Protein AF-A0A7S0XKU1-F1 (afdb_monomer_lite)

pLDDT: mean 84.38, std 11.77, range [52.09, 96.56]

Foldseek 3Di:
DEEEEEDVVCPVVCVVVVVHLLSVLVVVCVQCPPDAYEYQYPPPDPVSVVSCVVSVHHYDDLVVVCVVPPPVPPCSVVVSLVVSLVCQLQDLEHEYEDDPVRDDPSVVVSVVSNVVCQVVHDDGRHYYYHD

Structure (mmCIF, N/CA/C/O backbone):
data_AF-A0A7S0XKU1-F1
#
_entry.id   AF-A0A7S0XKU1-F1
#
loop_
_atom_site.group_PDB
_atom_site.id
_atom_site.type_symbol
_atom_site.label_atom_id
_atom_site.label_alt_id
_atom_site.label_comp_id
_atom_site.label_asym_id
_atom_site.label_entity_id
_atom_site.label_seq_id
_atom_site.pdbx_PDB_ins_code
_atom_site.Cartn_x
_atom_site.Cartn_y
_atom_site.Cartn_z
_atom_site.occupancy
_atom_site.B_iso_or_equiv
_atom_site.auth_seq_id
_atom_site.auth_comp_id
_atom_site.auth_asym_id
_atom_site.auth_atom_id
_atom_site.pdbx_PDB_model_num
ATOM 1 N N . ALA A 1 1 ? -8.522 4.464 6.773 1.00 92.94 1 ALA A N 1
ATOM 2 C CA . ALA A 1 1 ? -7.140 4.005 7.008 1.00 92.94 1 ALA A CA 1
ATOM 3 C C . ALA A 1 1 ? -6.314 4.273 5.758 1.00 92.94 1 ALA A C 1
ATOM 5 O O . ALA A 1 1 ? -6.893 4.458 4.694 1.00 92.94 1 ALA A O 1
ATOM 6 N N . ALA A 1 2 ? -4.992 4.315 5.876 1.00 95.00 2 ALA A N 1
ATOM 7 C CA . ALA A 1 2 ? -4.109 4.475 4.727 1.00 95.00 2 ALA A CA 1
ATOM 8 C C . ALA A 1 2 ? -2.943 3.491 4.797 1.00 95.00 2 ALA A C 1
ATOM 10 O O . ALA A 1 2 ? -2.415 3.235 5.880 1.00 95.00 2 ALA A O 1
ATOM 11 N N . LEU A 1 3 ? -2.560 2.964 3.639 1.00 95.81 3 LEU A N 1
ATOM 12 C CA . LEU A 1 3 ? -1.414 2.085 3.449 1.00 95.81 3 LEU A CA 1
ATOM 13 C C . LEU A 1 3 ? -0.399 2.797 2.556 1.00 95.81 3 LEU A C 1
ATOM 15 O O . LEU A 1 3 ? -0.721 3.091 1.411 1.00 95.81 3 LEU A O 1
ATOM 19 N N . GLN A 1 4 ? 0.821 3.015 3.039 1.00 94.75 4 GLN A N 1
ATOM 20 C CA . GLN A 1 4 ? 1.971 3.328 2.195 1.00 94.75 4 GLN A CA 1
ATOM 21 C C . GLN A 1 4 ? 2.697 2.018 1.870 1.00 94.75 4 GLN A C 1
ATOM 23 O O . GLN A 1 4 ? 3.269 1.381 2.753 1.00 94.75 4 GLN A O 1
ATOM 28 N N . MET A 1 5 ? 2.643 1.603 0.607 1.00 93.25 5 MET A N 1
ATOM 29 C CA . MET A 1 5 ? 3.265 0.382 0.105 1.00 93.25 5 MET A CA 1
ATOM 30 C C . MET A 1 5 ? 4.435 0.742 -0.811 1.00 93.25 5 MET A C 1
ATOM 32 O O . MET A 1 5 ? 4.240 1.146 -1.959 1.00 93.25 5 MET A O 1
ATOM 36 N N . ARG A 1 6 ? 5.656 0.587 -0.294 1.00 91.62 6 ARG A N 1
ATOM 37 C CA . ARG A 1 6 ? 6.904 0.737 -1.041 1.00 91.62 6 ARG A CA 1
ATOM 38 C C . ARG A 1 6 ? 7.138 -0.513 -1.877 1.00 91.62 6 ARG A C 1
ATOM 40 O O . ARG A 1 6 ? 7.429 -1.574 -1.333 1.00 91.62 6 ARG A O 1
ATOM 47 N N . ARG A 1 7 ? 7.055 -0.362 -3.191 1.00 89.88 7 ARG A N 1
ATOM 48 C CA . ARG A 1 7 ? 7.396 -1.400 -4.155 1.00 89.88 7 ARG A CA 1
ATOM 49 C C . ARG A 1 7 ? 8.396 -0.861 -5.152 1.00 89.88 7 ARG A C 1
ATOM 51 O O . ARG A 1 7 ? 9.570 -0.989 -4.852 1.00 89.88 7 ARG A O 1
ATOM 58 N N . GLY A 1 8 ? 7.986 -0.261 -6.267 1.00 86.19 8 GLY A N 1
ATOM 59 C CA . GLY A 1 8 ? 8.892 0.305 -7.275 1.00 86.19 8 GLY A CA 1
ATOM 60 C C . GLY A 1 8 ? 10.157 -0.541 -7.507 1.00 86.19 8 GLY A C 1
ATOM 61 O O . GLY A 1 8 ? 10.084 -1.747 -7.762 1.00 86.19 8 GLY A O 1
ATOM 62 N N . ASP A 1 9 ? 11.320 0.082 -7.306 1.00 86.88 9 ASP A N 1
ATOM 63 C CA . ASP A 1 9 ? 12.661 -0.522 -7.403 1.00 86.88 9 ASP A CA 1
ATOM 64 C C . ASP A 1 9 ? 12.972 -1.599 -6.342 1.00 86.88 9 ASP A C 1
ATOM 66 O O . ASP A 1 9 ? 14.014 -2.248 -6.382 1.00 86.88 9 ASP A O 1
ATOM 70 N N . LYS A 1 10 ? 12.092 -1.775 -5.357 1.00 89.94 10 LYS A N 1
ATOM 71 C CA . LYS A 1 10 ? 12.194 -2.729 -4.246 1.00 89.94 10 LYS A CA 1
ATOM 72 C C . LYS A 1 10 ? 11.241 -3.915 -4.359 1.00 89.94 10 LYS A C 1
ATOM 74 O O . LYS A 1 10 ? 11.234 -4.739 -3.453 1.00 89.94 10 LYS A O 1
ATOM 79 N N . SER A 1 11 ? 10.455 -4.012 -5.430 1.00 90.06 11 SER A N 1
ATOM 80 C CA . SER A 1 11 ? 9.447 -5.065 -5.624 1.00 90.06 11 SER A CA 1
ATOM 81 C C . SER A 1 11 ? 10.003 -6.483 -5.453 1.00 90.06 11 SER A C 1
ATOM 83 O O . SER A 1 11 ? 9.477 -7.226 -4.633 1.00 90.06 11 SER A O 1
ATOM 85 N N . ALA A 1 12 ? 11.097 -6.828 -6.140 1.00 91.31 12 ALA A N 1
ATOM 86 C CA . ALA A 1 12 ? 11.697 -8.164 -6.062 1.00 91.31 12 ALA A CA 1
ATOM 87 C C . ALA A 1 12 ? 12.122 -8.540 -4.633 1.00 91.31 12 ALA A C 1
ATOM 89 O O . ALA A 1 12 ? 11.766 -9.601 -4.131 1.00 91.31 12 ALA A O 1
ATOM 90 N N . TYR A 1 13 ? 12.824 -7.633 -3.949 1.00 92.88 13 TYR A N 1
ATOM 91 C CA . TYR A 1 13 ? 13.237 -7.854 -2.565 1.00 92.88 13 TYR A CA 1
ATOM 92 C C . TYR A 1 13 ? 12.037 -7.897 -1.607 1.00 92.88 13 TYR A C 1
ATOM 94 O O . TYR A 1 13 ? 12.033 -8.695 -0.681 1.00 92.88 13 TYR A O 1
ATOM 102 N N . ALA A 1 14 ? 11.011 -7.063 -1.820 1.00 91.56 14 ALA A N 1
ATOM 103 C CA . ALA A 1 14 ? 9.781 -7.098 -1.029 1.00 91.56 14 ALA A CA 1
ATOM 104 C C . ALA A 1 14 ? 9.090 -8.463 -1.138 1.00 91.56 14 ALA A C 1
ATOM 106 O O . ALA A 1 14 ? 8.656 -9.014 -0.129 1.00 91.56 14 ALA A O 1
ATOM 107 N N . ASP A 1 15 ? 9.026 -9.016 -2.349 1.00 93.69 15 ASP A N 1
ATOM 108 C CA . ASP A 1 15 ? 8.433 -10.325 -2.599 1.00 93.69 15 ASP A CA 1
ATOM 109 C C . ASP A 1 15 ? 9.273 -11.448 -1.949 1.00 93.69 15 ASP A C 1
ATOM 111 O O . ASP A 1 15 ? 8.700 -12.319 -1.294 1.00 93.69 15 ASP A O 1
ATOM 115 N N . GLU A 1 16 ? 10.610 -11.374 -2.019 1.00 93.94 16 GLU A N 1
ATOM 116 C CA . GLU A 1 16 ? 11.552 -12.307 -1.366 1.00 93.94 1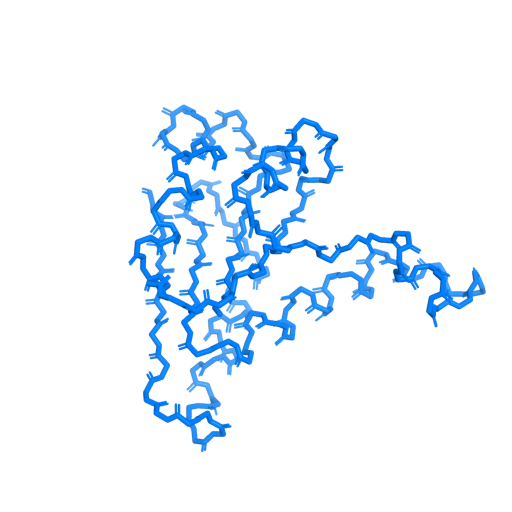6 GLU A CA 1
ATOM 117 C C . GLU A 1 16 ? 11.325 -12.413 0.151 1.00 93.94 16 GLU A C 1
ATOM 119 O O . GLU A 1 16 ? 11.319 -13.507 0.713 1.00 93.94 16 GLU A O 1
ATOM 124 N N . ILE A 1 17 ? 11.081 -11.285 0.821 1.00 93.00 17 ILE A N 1
ATOM 125 C CA . ILE A 1 17 ? 10.849 -11.244 2.275 1.00 93.00 17 ILE A CA 1
ATOM 126 C C . ILE A 1 17 ? 9.374 -11.440 2.667 1.00 93.00 17 ILE A C 1
ATOM 128 O O . ILE A 1 17 ? 8.993 -11.213 3.816 1.00 93.00 17 ILE A O 1
ATOM 132 N N . GLY A 1 18 ? 8.511 -11.827 1.723 1.00 92.56 18 GLY A N 1
ATOM 133 C CA . GLY A 1 18 ? 7.096 -12.094 1.986 1.00 92.56 18 GLY A CA 1
ATOM 134 C C . GLY A 1 18 ? 6.223 -10.845 2.161 1.00 92.56 18 GLY A C 1
ATOM 135 O O . GLY A 1 18 ? 5.086 -10.948 2.629 1.00 92.56 18 GLY A O 1
ATOM 136 N N . LEU A 1 19 ? 6.707 -9.667 1.760 1.00 94.06 19 LEU A N 1
ATOM 137 C CA . LEU A 1 19 ? 5.918 -8.439 1.605 1.00 94.06 19 LEU A CA 1
ATOM 138 C C . LEU A 1 19 ? 5.332 -8.334 0.188 1.00 94.06 19 LEU A C 1
ATOM 140 O O . LEU A 1 19 ? 5.378 -7.277 -0.448 1.00 94.06 19 LEU A O 1
ATOM 144 N N . THR A 1 20 ? 4.738 -9.429 -0.295 1.00 95.50 20 THR A N 1
ATOM 145 C CA . THR A 1 20 ? 4.008 -9.428 -1.567 1.00 95.50 20 THR A CA 1
ATOM 146 C C . THR A 1 20 ? 2.798 -8.502 -1.501 1.00 95.50 20 THR A C 1
ATOM 148 O O . THR A 1 20 ? 2.252 -8.256 -0.422 1.00 95.50 20 THR A O 1
ATOM 151 N N . VAL A 1 21 ? 2.339 -8.002 -2.656 1.00 95.31 21 VAL A N 1
ATOM 152 C CA . VAL A 1 21 ? 1.160 -7.111 -2.728 1.00 95.31 21 VAL A CA 1
ATOM 153 C C . VAL A 1 21 ? -0.027 -7.711 -1.968 1.00 95.31 21 VAL A C 1
ATOM 155 O O . VAL A 1 21 ? -0.608 -7.050 -1.113 1.00 95.31 21 VAL A O 1
ATOM 158 N N . ASP A 1 22 ? -0.345 -8.983 -2.209 1.00 96.31 22 ASP A N 1
ATOM 159 C CA . ASP A 1 22 ? -1.493 -9.647 -1.585 1.00 96.31 22 ASP A CA 1
ATOM 160 C C . ASP A 1 22 ? -1.301 -9.823 -0.069 1.00 96.31 22 ASP A C 1
ATOM 162 O O . ASP A 1 22 ? -2.216 -9.553 0.715 1.00 96.31 22 ASP A O 1
ATOM 166 N N . ALA A 1 23 ? -0.091 -10.189 0.371 1.00 96.56 23 ALA A N 1
ATOM 167 C CA . ALA A 1 23 ? 0.225 -10.331 1.791 1.00 96.56 23 ALA A CA 1
ATOM 168 C C . ALA A 1 23 ? 0.133 -8.991 2.538 1.00 96.56 23 ALA A C 1
ATOM 170 O O . ALA A 1 23 ? -0.430 -8.919 3.637 1.00 96.56 23 ALA A O 1
ATOM 171 N N . VAL A 1 24 ? 0.652 -7.918 1.937 1.00 96.44 24 VAL A N 1
ATOM 172 C CA . VAL A 1 24 ? 0.598 -6.559 2.487 1.00 96.44 24 VAL A CA 1
ATOM 173 C C . VAL A 1 24 ? -0.847 -6.070 2.570 1.00 96.44 24 VAL A C 1
ATOM 175 O O . VAL A 1 24 ? -1.255 -5.584 3.626 1.00 96.44 24 VAL A O 1
ATOM 178 N N . LEU A 1 25 ? -1.643 -6.242 1.509 1.00 95.56 25 LEU A N 1
ATOM 179 C CA . LEU A 1 25 ? -3.054 -5.845 1.494 1.00 95.56 25 LEU A CA 1
ATOM 180 C C . LEU A 1 25 ? -3.866 -6.603 2.551 1.00 95.56 25 LEU A C 1
ATOM 182 O O . LEU A 1 25 ? -4.617 -5.982 3.308 1.00 95.56 25 LEU A O 1
ATOM 186 N N . ALA A 1 26 ? -3.669 -7.917 2.680 1.00 95.44 26 ALA A N 1
ATOM 187 C CA . ALA A 1 26 ? -4.339 -8.723 3.699 1.00 95.44 26 ALA A CA 1
ATOM 188 C C . ALA A 1 26 ? -3.988 -8.260 5.126 1.00 95.44 26 ALA A C 1
ATOM 190 O O . ALA A 1 26 ? -4.871 -8.108 5.974 1.00 95.44 26 ALA A O 1
ATOM 191 N N . ARG A 1 27 ? -2.705 -7.980 5.399 1.00 95.94 27 ARG A N 1
ATOM 192 C CA . ARG A 1 27 ? -2.254 -7.445 6.697 1.00 95.94 27 ARG A CA 1
ATOM 193 C C . ARG A 1 27 ? -2.837 -6.055 6.964 1.00 95.94 27 ARG A C 1
ATOM 195 O O . ARG A 1 27 ? -3.354 -5.818 8.053 1.00 95.94 27 ARG A O 1
ATOM 202 N N . ALA A 1 28 ? -2.812 -5.164 5.975 1.00 95.19 28 ALA A N 1
ATOM 203 C CA . ALA A 1 28 ? -3.374 -3.822 6.086 1.00 95.19 28 ALA A CA 1
ATOM 204 C C . ALA A 1 28 ? -4.884 -3.843 6.366 1.00 95.19 28 ALA A C 1
ATOM 206 O O . ALA A 1 28 ? -5.344 -3.086 7.221 1.00 95.19 28 ALA A O 1
ATOM 207 N N . ARG A 1 29 ? -5.648 -4.740 5.720 1.00 94.62 29 ARG A N 1
ATOM 208 C CA . ARG A 1 29 ? -7.085 -4.904 5.994 1.00 94.62 29 ARG A CA 1
ATOM 209 C C . ARG A 1 29 ? -7.337 -5.288 7.448 1.00 94.62 29 ARG A C 1
ATOM 211 O O . ARG A 1 29 ? -8.146 -4.644 8.104 1.00 94.62 29 ARG A O 1
ATOM 218 N N . ARG A 1 30 ? -6.606 -6.27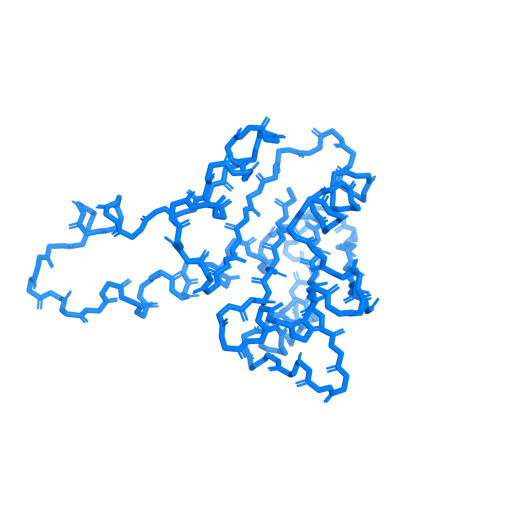8 7.974 1.00 94.38 30 ARG A N 1
ATOM 219 C CA . ARG A 1 30 ? -6.746 -6.703 9.379 1.00 94.38 30 ARG A CA 1
ATOM 220 C C . ARG A 1 30 ? -6.472 -5.564 10.363 1.00 94.38 30 ARG A C 1
ATOM 222 O O . ARG A 1 30 ? -7.197 -5.418 11.338 1.00 94.38 30 ARG A O 1
ATOM 229 N N . LEU A 1 31 ? -5.458 -4.740 10.097 1.00 94.06 31 LEU A N 1
ATOM 230 C CA . LEU A 1 31 ? -5.091 -3.611 10.964 1.00 94.06 31 LEU A CA 1
ATOM 231 C C . LEU A 1 31 ? -6.085 -2.445 10.888 1.00 94.06 31 LEU A C 1
ATOM 233 O O . LEU A 1 31 ? -6.301 -1.735 11.871 1.00 94.06 31 LEU A O 1
ATOM 237 N N . ALA A 1 32 ? -6.682 -2.227 9.720 1.00 90.38 32 ALA A N 1
ATOM 238 C CA . ALA A 1 32 ? -7.657 -1.167 9.509 1.00 90.38 32 ALA A CA 1
ATOM 239 C C . ALA A 1 32 ? -9.084 -1.535 9.933 1.00 90.38 32 ALA A C 1
ATOM 241 O O . ALA A 1 32 ? -9.889 -0.615 10.104 1.00 90.38 32 ALA A O 1
ATOM 242 N N . ALA A 1 33 ? -9.368 -2.827 10.134 1.00 85.00 33 ALA A N 1
ATOM 243 C CA . ALA A 1 33 ? -10.700 -3.359 10.412 1.00 85.00 33 ALA A CA 1
ATOM 244 C C . ALA A 1 33 ? -11.723 -2.839 9.380 1.00 85.00 33 ALA A C 1
ATOM 246 O O . ALA A 1 33 ? -11.491 -2.967 8.177 1.00 85.00 33 ALA A O 1
ATOM 247 N N . ASP A 1 34 ? -12.798 -2.195 9.839 1.00 83.94 34 ASP A N 1
ATOM 248 C CA . ASP A 1 34 ? -13.911 -1.712 9.006 1.00 83.94 34 ASP A CA 1
ATOM 249 C C . ASP A 1 34 ? -13.676 -0.321 8.395 1.00 83.94 34 ASP A C 1
ATOM 251 O O . ASP A 1 34 ? -14.577 0.286 7.817 1.00 83.94 34 ASP A O 1
ATOM 255 N N . LEU A 1 35 ? -12.471 0.241 8.539 1.00 87.88 35 LEU A N 1
ATOM 256 C CA . LEU A 1 35 ? -12.186 1.555 7.976 1.00 87.88 35 LEU A CA 1
ATOM 257 C C . LEU A 1 35 ? -11.953 1.458 6.461 1.00 87.88 35 LEU A C 1
ATOM 259 O O . LEU A 1 35 ? -11.126 0.647 6.034 1.00 87.88 35 LEU A O 1
ATOM 263 N N . PRO A 1 36 ? -12.537 2.366 5.653 1.00 89.19 36 PRO A N 1
ATOM 264 C CA . PRO A 1 36 ? -12.200 2.462 4.237 1.00 89.19 36 PRO A CA 1
ATOM 265 C C . PRO A 1 36 ? -10.695 2.695 4.089 1.00 89.19 36 PRO A C 1
ATOM 267 O O . PRO A 1 36 ? -10.118 3.510 4.822 1.00 89.19 36 PRO A O 1
ATOM 270 N N . LEU A 1 37 ? -10.045 1.959 3.185 1.00 91.56 37 LEU A N 1
ATOM 271 C CA . LEU A 1 37 ? -8.591 1.973 3.043 1.00 91.56 37 LEU A CA 1
ATOM 272 C C . LEU A 1 37 ? -8.159 2.517 1.686 1.00 91.56 37 LEU A C 1
ATOM 274 O O . LEU A 1 37 ? -8.613 2.049 0.643 1.00 91.56 37 LEU A O 1
ATOM 278 N N . VAL A 1 38 ? -7.241 3.482 1.730 1.00 93.06 38 VAL A N 1
ATOM 279 C CA . VAL A 1 38 ? -6.577 4.033 0.547 1.00 93.06 38 VAL A CA 1
ATOM 280 C C . VAL A 1 38 ? -5.124 3.571 0.506 1.00 93.06 38 VAL A C 1
ATOM 282 O O . VAL A 1 38 ? -4.428 3.612 1.522 1.00 93.06 38 VAL A O 1
ATOM 285 N N . VAL A 1 39 ? -4.666 3.135 -0.663 1.00 93.44 39 VAL A N 1
ATOM 286 C CA . VAL A 1 39 ? -3.288 2.716 -0.917 1.00 93.44 39 VAL A CA 1
ATOM 287 C C . VAL A 1 39 ? -2.529 3.837 -1.616 1.00 93.44 39 VAL A C 1
ATOM 289 O O . VAL A 1 39 ? -2.928 4.310 -2.677 1.00 93.44 39 VAL A O 1
ATOM 292 N N . ALA A 1 40 ? -1.410 4.219 -1.015 1.00 92.00 40 ALA A N 1
ATOM 293 C CA . ALA A 1 40 ? -0.353 5.040 -1.577 1.00 92.00 40 ALA A CA 1
ATOM 294 C C . ALA A 1 40 ? 0.817 4.119 -1.943 1.00 92.00 40 ALA A C 1
ATOM 296 O O . ALA A 1 40 ? 1.377 3.445 -1.078 1.00 92.00 40 ALA A O 1
ATOM 297 N N . THR A 1 41 ? 1.191 4.057 -3.216 1.00 90.12 41 THR A N 1
ATOM 298 C CA . THR A 1 41 ? 2.289 3.196 -3.676 1.00 90.12 41 THR A CA 1
ATOM 299 C C . THR A 1 41 ? 3.070 3.855 -4.799 1.00 90.12 41 THR A C 1
ATOM 301 O O . THR A 1 41 ? 2.504 4.598 -5.595 1.00 90.12 41 THR A O 1
ATOM 304 N N . ASP A 1 42 ? 4.370 3.590 -4.868 1.00 86.75 42 ASP A N 1
ATOM 305 C CA . ASP A 1 42 ? 5.229 3.982 -5.986 1.00 86.75 42 ASP A CA 1
ATOM 306 C C . ASP A 1 42 ? 5.189 2.977 -7.153 1.00 86.75 42 ASP A C 1
ATOM 308 O O . ASP A 1 42 ? 5.656 3.293 -8.243 1.00 86.75 42 ASP A O 1
ATOM 312 N N . ASP A 1 43 ? 4.582 1.799 -6.966 1.00 88.00 43 ASP A N 1
ATOM 313 C CA . ASP A 1 43 ? 4.310 0.836 -8.037 1.00 88.00 43 ASP A CA 1
ATOM 314 C C . ASP A 1 43 ? 2.899 1.041 -8.602 1.00 88.00 43 ASP A C 1
ATOM 316 O O . ASP A 1 43 ? 1.905 0.547 -8.069 1.00 88.00 43 ASP A O 1
ATOM 320 N N . ARG A 1 44 ? 2.818 1.796 -9.701 1.00 84.00 44 ARG A N 1
ATOM 321 C CA . ARG A 1 44 ? 1.567 2.086 -10.420 1.00 84.00 44 ARG A CA 1
ATOM 322 C C . ARG A 1 44 ? 1.338 1.160 -11.621 1.00 84.00 44 ARG A C 1
ATOM 324 O O . ARG A 1 44 ? 0.576 1.517 -12.515 1.00 84.00 44 ARG A O 1
ATOM 331 N N . SER A 1 45 ? 1.991 -0.004 -11.666 1.00 88.06 45 SER A N 1
ATOM 332 C CA . SER A 1 45 ? 1.747 -0.999 -12.717 1.00 88.06 45 SER A CA 1
ATOM 333 C C . SER A 1 45 ? 0.312 -1.537 -12.661 1.00 88.06 45 SER A C 1
ATOM 335 O O . SER A 1 45 ? -0.265 -1.681 -11.579 1.00 88.06 45 SER A O 1
ATOM 337 N N . ASN A 1 46 ? -0.260 -1.892 -13.818 1.00 89.56 46 ASN A N 1
ATOM 338 C CA . ASN A 1 46 ? -1.615 -2.459 -13.888 1.00 89.56 46 ASN A CA 1
ATOM 339 C C . ASN A 1 46 ? -1.760 -3.701 -12.999 1.00 89.56 46 ASN A C 1
ATOM 341 O O . ASN A 1 46 ? -2.744 -3.820 -12.278 1.00 89.56 46 ASN A O 1
ATOM 345 N N . ALA A 1 47 ? -0.737 -4.560 -12.950 1.00 91.50 47 ALA A N 1
ATOM 346 C CA . ALA A 1 47 ? -0.743 -5.759 -12.116 1.00 91.50 47 ALA A CA 1
ATOM 347 C C . ALA A 1 47 ? -0.955 -5.441 -10.624 1.00 91.50 47 ALA A C 1
ATOM 349 O O . ALA A 1 47 ? -1.765 -6.089 -9.957 1.00 91.50 47 ALA A O 1
ATOM 350 N N . THR A 1 48 ? -0.263 -4.426 -10.098 1.00 91.62 48 THR A N 1
ATOM 351 C CA . THR A 1 48 ? -0.419 -3.990 -8.705 1.00 91.62 48 THR A CA 1
ATOM 352 C C . THR A 1 48 ? -1.766 -3.304 -8.492 1.00 91.62 48 THR A C 1
ATOM 354 O O . THR A 1 48 ? -2.477 -3.636 -7.542 1.00 91.62 48 THR A O 1
ATOM 357 N N . LEU A 1 49 ? -2.166 -2.400 -9.392 1.00 90.25 49 LEU A N 1
ATOM 358 C CA . LEU A 1 49 ? -3.443 -1.689 -9.282 1.00 90.25 49 LEU A CA 1
ATOM 359 C C . LEU A 1 49 ? -4.647 -2.640 -9.336 1.00 90.25 49 LEU A C 1
ATOM 361 O O . LEU A 1 49 ? -5.590 -2.471 -8.566 1.00 90.25 49 LEU A O 1
ATOM 365 N N . ASP A 1 50 ? -4.608 -3.677 -10.168 1.00 92.38 50 ASP A N 1
ATOM 366 C CA . ASP A 1 50 ? -5.687 -4.661 -10.276 1.00 92.38 50 ASP A CA 1
ATOM 367 C C . ASP A 1 50 ? -5.810 -5.530 -9.026 1.00 92.38 50 ASP A C 1
ATOM 369 O O . ASP A 1 50 ? -6.918 -5.905 -8.640 1.00 92.38 50 ASP A O 1
ATOM 373 N N . LYS A 1 51 ? -4.696 -5.837 -8.353 1.00 94.81 51 LYS A N 1
ATOM 374 C CA . LYS A 1 51 ? -4.727 -6.498 -7.038 1.00 94.81 51 LYS A CA 1
ATOM 375 C C . LYS A 1 51 ? -5.346 -5.590 -5.977 1.00 94.81 51 LYS A C 1
ATOM 377 O O . LYS A 1 51 ? -6.233 -6.021 -5.244 1.00 94.81 51 LYS A O 1
ATOM 382 N N . VAL A 1 52 ? -4.941 -4.318 -5.940 1.00 93.25 52 VAL A N 1
ATOM 383 C CA . VAL A 1 52 ? -5.485 -3.310 -5.013 1.00 93.25 52 VAL A CA 1
ATOM 384 C C . VAL A 1 52 ? -7.000 -3.151 -5.202 1.00 93.25 52 VAL A C 1
ATOM 386 O O . VAL A 1 52 ? -7.751 -3.227 -4.227 1.00 93.25 52 VAL A O 1
ATOM 389 N N . ARG A 1 53 ? -7.466 -3.013 -6.452 1.00 91.69 53 ARG A N 1
ATOM 390 C CA . ARG A 1 53 ? -8.896 -2.894 -6.782 1.00 91.69 53 ARG A CA 1
ATOM 391 C C . ARG A 1 53 ? -9.684 -4.145 -6.410 1.00 91.69 53 ARG A C 1
ATOM 393 O O . ARG A 1 53 ? -10.718 -4.024 -5.763 1.00 91.69 53 ARG A O 1
ATOM 400 N N . ARG A 1 54 ? -9.191 -5.343 -6.756 1.00 93.44 54 ARG A N 1
ATOM 401 C CA . ARG A 1 54 ? -9.848 -6.617 -6.399 1.00 93.44 54 ARG A CA 1
ATOM 402 C C . ARG A 1 54 ? -9.955 -6.823 -4.894 1.00 93.44 54 ARG A C 1
ATOM 404 O O . ARG A 1 54 ? -10.936 -7.381 -4.423 1.00 93.44 54 ARG A O 1
ATOM 411 N N . ALA A 1 55 ? -8.983 -6.328 -4.136 1.00 90.62 55 ALA A N 1
ATOM 412 C CA . ALA A 1 55 ? -9.042 -6.355 -2.684 1.00 90.62 55 ALA A CA 1
ATOM 413 C C . ALA A 1 55 ? -10.049 -5.329 -2.105 1.00 90.62 55 ALA A C 1
ATOM 415 O O . ALA A 1 55 ? -10.252 -5.287 -0.891 1.00 90.62 55 ALA A O 1
ATOM 416 N N . GLY A 1 56 ? -10.674 -4.483 -2.935 1.00 89.94 56 GLY A N 1
ATOM 417 C CA . GLY A 1 56 ? -11.649 -3.466 -2.531 1.00 89.94 56 GLY A CA 1
ATOM 418 C C . GLY A 1 56 ? -11.018 -2.214 -1.920 1.00 89.94 56 GLY A C 1
ATOM 419 O O . GLY A 1 56 ? -11.621 -1.575 -1.061 1.00 89.94 56 GLY A O 1
ATOM 420 N N . PHE A 1 57 ? -9.776 -1.898 -2.288 1.00 90.56 57 PHE A N 1
ATOM 421 C CA . PHE A 1 57 ? -9.055 -0.731 -1.788 1.00 90.56 57 PHE A CA 1
ATOM 422 C C . PHE A 1 57 ? -9.119 0.403 -2.811 1.00 90.56 57 PHE A C 1
ATOM 424 O O . PHE A 1 57 ? -9.059 0.174 -4.020 1.00 90.56 57 PHE A O 1
ATOM 431 N N . ALA A 1 58 ? -9.178 1.640 -2.323 1.00 89.00 58 ALA A N 1
ATOM 432 C CA . ALA A 1 58 ? -9.013 2.810 -3.174 1.00 89.00 58 ALA A CA 1
ATOM 433 C C . ALA A 1 58 ? -7.523 3.081 -3.425 1.00 89.00 58 ALA A C 1
ATOM 435 O O . ALA A 1 58 ? -6.673 2.812 -2.576 1.00 89.00 58 ALA A O 1
ATOM 436 N N . VAL A 1 59 ? -7.202 3.663 -4.576 1.00 85.62 59 VAL A N 1
ATOM 437 C CA . VAL A 1 59 ? -5.854 4.119 -4.929 1.00 85.62 59 VAL A CA 1
ATOM 438 C C . VAL A 1 59 ? -5.977 5.460 -5.632 1.00 85.62 59 VAL A C 1
ATOM 440 O O . VAL A 1 59 ? -6.846 5.639 -6.485 1.00 85.62 59 VAL A O 1
ATOM 443 N N . VAL A 1 60 ? -5.133 6.423 -5.271 1.00 75.38 60 VAL A N 1
ATOM 444 C CA . VAL A 1 60 ? -5.125 7.721 -5.953 1.00 75.38 60 VAL A CA 1
ATOM 445 C C . VAL A 1 60 ? -4.468 7.529 -7.303 1.00 75.38 60 VAL A C 1
ATOM 447 O O . VAL A 1 60 ? -3.268 7.279 -7.350 1.00 75.38 60 VAL A O 1
ATOM 450 N N . GLN A 1 61 ? -5.210 7.628 -8.402 1.00 70.81 61 GLN A N 1
ATOM 451 C CA . GLN A 1 61 ? -4.613 7.438 -9.720 1.00 70.81 61 GLN A CA 1
ATOM 452 C C . GLN A 1 61 ? -4.018 8.747 -10.282 1.00 70.81 61 GLN A C 1
ATOM 454 O O . GLN A 1 61 ? -4.610 9.814 -10.095 1.00 70.81 61 GLN A O 1
ATOM 459 N N . PRO A 1 62 ? -2.850 8.713 -10.955 1.00 62.97 62 PRO A N 1
ATOM 460 C CA . PRO A 1 62 ? -2.207 9.924 -11.471 1.00 62.97 62 PRO A CA 1
ATOM 461 C C . PRO A 1 62 ? -3.000 10.611 -12.588 1.00 62.97 62 PRO A C 1
ATOM 463 O O . PRO A 1 62 ? -2.916 11.824 -12.731 1.00 62.97 62 PRO A O 1
ATOM 466 N N . ASP A 1 63 ? -3.780 9.860 -13.361 1.00 64.44 63 ASP A N 1
ATOM 467 C CA . ASP A 1 63 ? -4.678 10.363 -14.404 1.00 64.44 63 ASP A CA 1
ATOM 468 C C . ASP A 1 63 ? -5.849 11.157 -13.814 1.00 64.44 63 ASP A C 1
ATOM 470 O O . ASP A 1 63 ? -6.191 12.217 -14.334 1.00 64.44 63 ASP A O 1
ATOM 474 N N . LEU A 1 64 ? -6.399 10.727 -12.671 1.00 66.12 64 LEU A N 1
ATOM 475 C CA . LEU A 1 64 ? -7.368 11.532 -11.922 1.00 66.12 64 LEU A CA 1
ATOM 476 C C . LEU A 1 64 ? -6.742 12.860 -11.474 1.00 66.12 64 LEU A C 1
ATOM 478 O O . LEU A 1 64 ? -7.365 13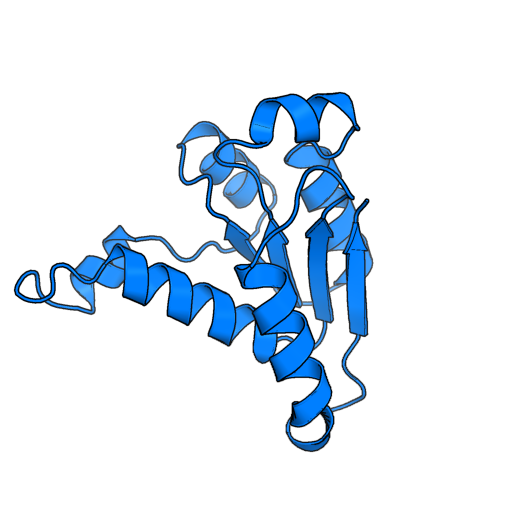.910 -11.600 1.00 66.12 64 LEU A O 1
ATOM 482 N N . LEU A 1 65 ? -5.491 12.834 -11.009 1.00 65.38 65 LEU A N 1
ATOM 483 C CA . LEU A 1 65 ? -4.767 14.053 -10.647 1.00 65.38 65 LEU A CA 1
ATOM 484 C C . LEU A 1 65 ? -4.474 14.928 -11.871 1.00 65.38 65 LEU A C 1
ATOM 486 O O . LEU A 1 65 ? -4.638 16.135 -11.786 1.00 65.38 65 LEU A O 1
ATOM 490 N N . ALA A 1 66 ? -4.123 14.356 -13.022 1.00 65.00 66 ALA A N 1
ATOM 491 C CA . ALA A 1 66 ? -3.903 15.107 -14.261 1.00 65.00 66 ALA A CA 1
ATOM 492 C C . ALA A 1 66 ? -5.184 15.782 -14.788 1.00 65.00 66 ALA A C 1
ATOM 494 O O . ALA A 1 66 ? -5.116 16.815 -15.449 1.00 65.00 66 ALA A O 1
ATOM 495 N N . ARG A 1 67 ? -6.364 15.231 -14.475 1.00 66.25 67 ARG A N 1
ATOM 496 C CA . ARG A 1 67 ? -7.655 15.883 -14.759 1.00 66.25 67 ARG A CA 1
ATOM 497 C C . ARG A 1 67 ? -7.958 17.034 -13.797 1.00 66.25 67 ARG A C 1
ATOM 499 O O . ARG A 1 67 ? -8.652 17.967 -14.182 1.00 66.25 67 ARG A O 1
ATOM 506 N N . LEU A 1 68 ? -7.450 16.965 -12.566 1.00 67.69 68 LEU A N 1
ATOM 507 C CA . LEU A 1 68 ? -7.631 17.990 -11.530 1.00 67.69 68 LEU A CA 1
ATOM 508 C C . LEU A 1 68 ? -6.570 19.102 -11.599 1.00 67.69 68 LEU A C 1
ATOM 510 O O . LEU A 1 68 ? -6.838 20.232 -11.198 1.00 67.69 68 LEU A O 1
ATOM 514 N N . PHE A 1 69 ? -5.383 18.796 -12.124 1.00 64.62 69 PHE A N 1
ATOM 515 C CA . PHE A 1 69 ? -4.259 19.715 -12.275 1.00 64.62 69 PHE A CA 1
ATOM 516 C C . PHE A 1 69 ? -3.901 19.836 -13.764 1.00 64.62 69 PHE A C 1
ATOM 518 O O . PHE A 1 69 ? -3.330 18.897 -14.320 1.00 64.62 69 PHE A O 1
ATOM 525 N N . PRO A 1 70 ? -4.228 20.960 -14.433 1.00 58.50 70 PRO A N 1
ATOM 526 C CA . PRO A 1 70 ? -4.035 21.103 -15.872 1.00 58.50 70 PRO A CA 1
ATOM 527 C C . PRO A 1 70 ? -2.572 20.873 -16.302 1.00 58.50 70 PRO A C 1
ATOM 529 O O . PRO A 1 70 ? -1.647 21.195 -15.551 1.00 58.50 70 PRO A O 1
ATOM 532 N N . PRO A 1 71 ? -2.339 20.400 -17.543 1.00 55.28 71 PRO A N 1
ATOM 533 C CA . PRO A 1 71 ? -1.046 19.893 -18.034 1.00 55.28 71 PRO A CA 1
ATOM 534 C C . PRO A 1 71 ? 0.109 20.906 -18.027 1.00 55.28 71 PRO A C 1
ATOM 536 O O . PRO A 1 71 ? 1.263 20.528 -18.203 1.00 55.28 71 PRO A O 1
ATOM 539 N N . ARG A 1 72 ? -0.173 22.191 -17.774 1.00 52.09 72 ARG A N 1
ATOM 540 C CA . ARG A 1 72 ? 0.844 23.235 -17.558 1.00 52.09 72 ARG A CA 1
ATOM 541 C C . ARG A 1 72 ? 1.672 22.999 -16.291 1.00 52.09 72 ARG A C 1
ATOM 543 O O . ARG A 1 72 ? 2.743 23.575 -16.143 1.00 52.09 72 ARG A O 1
ATOM 550 N N . PHE A 1 73 ? 1.204 22.125 -15.406 1.00 52.97 73 PHE A N 1
ATOM 551 C CA . PHE A 1 73 ? 1.975 21.611 -14.292 1.00 52.97 73 PHE A CA 1
ATOM 552 C C . PHE A 1 73 ? 2.511 20.223 -14.655 1.00 52.97 73 PHE A C 1
ATOM 554 O O . PHE A 1 73 ? 1.846 19.214 -14.433 1.00 52.97 73 PHE A O 1
ATOM 561 N N . ALA A 1 74 ? 3.768 20.143 -15.101 1.00 52.28 74 ALA A N 1
ATOM 562 C CA . ALA A 1 74 ? 4.560 18.901 -15.175 1.00 52.28 74 ALA A CA 1
ATOM 563 C C . ALA A 1 74 ? 4.801 18.240 -13.785 1.00 52.28 74 ALA A C 1
ATOM 565 O O . ALA A 1 74 ? 5.709 17.437 -13.595 1.00 52.28 74 ALA A O 1
ATOM 566 N N . LEU A 1 75 ? 3.981 18.601 -12.793 1.00 55.34 75 LEU A N 1
ATOM 567 C CA . LEU A 1 75 ? 4.039 18.254 -11.381 1.00 55.34 75 LEU A CA 1
ATOM 568 C C . LEU A 1 75 ? 3.177 17.034 -11.045 1.00 55.34 75 LEU A C 1
ATOM 570 O O . LEU A 1 75 ? 2.978 16.769 -9.867 1.00 55.34 75 LEU A O 1
ATOM 574 N N . THR A 1 76 ? 2.634 16.294 -12.014 1.00 66.50 76 THR A N 1
ATOM 575 C CA . THR A 1 76 ? 1.695 15.188 -11.737 1.00 66.50 76 THR A CA 1
ATOM 576 C C . THR A 1 76 ? 2.291 14.126 -10.807 1.00 66.50 76 THR A C 1
ATOM 578 O O . THR A 1 76 ? 1.596 13.623 -9.925 1.00 66.50 76 THR A O 1
ATOM 581 N N . SER A 1 77 ? 3.596 13.855 -10.915 1.00 69.50 77 SER A N 1
ATOM 582 C CA . SER A 1 77 ? 4.329 12.953 -10.016 1.00 69.50 77 SER A CA 1
ATOM 583 C C . SER A 1 77 ? 4.510 13.527 -8.604 1.00 69.50 77 SER A C 1
ATOM 585 O O . SER A 1 77 ? 4.284 12.822 -7.621 1.00 69.50 77 SER A O 1
ATOM 587 N N . ILE A 1 78 ? 4.859 14.812 -8.483 1.00 76.44 78 ILE A N 1
ATOM 588 C CA . ILE A 1 78 ? 5.010 15.508 -7.194 1.00 76.44 78 ILE A CA 1
ATOM 589 C C . ILE A 1 78 ? 3.649 15.670 -6.509 1.00 76.44 78 ILE A C 1
ATOM 591 O O . ILE A 1 78 ? 3.528 15.426 -5.313 1.00 76.44 78 ILE A O 1
ATOM 595 N N . ALA A 1 79 ? 2.606 16.024 -7.255 1.00 76.88 79 ALA A N 1
ATOM 596 C CA . ALA A 1 79 ? 1.242 16.128 -6.759 1.00 76.88 79 ALA A CA 1
ATOM 597 C C . ALA A 1 79 ? 0.745 14.772 -6.245 1.00 76.88 79 ALA A C 1
ATOM 599 O O . ALA A 1 79 ? 0.255 14.698 -5.122 1.00 76.88 79 ALA A O 1
ATOM 600 N N . ALA A 1 80 ? 0.951 13.686 -7.002 1.00 76.94 80 ALA A N 1
ATOM 601 C CA . ALA A 1 80 ? 0.626 12.334 -6.546 1.00 76.94 80 ALA A CA 1
ATOM 602 C C . ALA A 1 80 ? 1.377 11.969 -5.262 1.00 76.94 80 ALA A C 1
ATOM 604 O O . ALA A 1 80 ? 0.771 11.489 -4.306 1.00 76.94 80 ALA A O 1
ATOM 605 N N . TYR A 1 81 ? 2.673 12.275 -5.208 1.00 82.31 81 TYR A N 1
ATOM 606 C CA . TYR A 1 81 ? 3.502 12.058 -4.028 1.00 82.31 81 TYR A CA 1
ATOM 607 C C . TYR A 1 81 ? 2.991 12.822 -2.792 1.00 82.31 81 TYR A C 1
ATOM 609 O O . TYR A 1 81 ? 2.927 12.257 -1.697 1.00 82.31 81 TYR A O 1
ATOM 617 N N . LEU A 1 82 ? 2.603 14.091 -2.955 1.00 85.00 82 LEU A N 1
ATOM 618 C CA . LEU A 1 82 ? 2.081 14.934 -1.876 1.00 85.00 82 LEU A CA 1
ATOM 619 C C . LEU A 1 82 ? 0.687 14.496 -1.414 1.00 85.00 82 LEU A C 1
ATOM 621 O O . LEU A 1 82 ? 0.427 14.478 -0.211 1.00 85.00 82 LEU A O 1
ATOM 625 N N . VAL A 1 83 ? -0.192 14.109 -2.341 1.00 85.56 83 VAL A N 1
ATOM 626 C CA . VAL A 1 83 ? -1.523 13.577 -2.016 1.00 85.56 83 VAL A CA 1
ATOM 627 C C . VAL A 1 83 ? -1.394 12.266 -1.243 1.00 85.56 83 VAL A C 1
ATOM 629 O O . VAL A 1 83 ? -2.026 12.113 -0.197 1.00 85.56 83 VAL A O 1
ATOM 632 N N . ASP A 1 84 ? -0.517 11.364 -1.689 1.00 87.88 84 ASP A N 1
ATOM 633 C CA . ASP A 1 84 ? -0.206 10.115 -0.990 1.00 87.88 84 ASP A CA 1
ATOM 634 C C . ASP A 1 84 ? 0.254 10.385 0.457 1.00 87.88 84 ASP A C 1
ATOM 636 O O . ASP A 1 84 ? -0.246 9.761 1.400 1.00 87.88 84 ASP A O 1
ATOM 640 N N . ILE A 1 85 ? 1.150 11.363 0.662 1.00 90.12 85 ILE A N 1
ATOM 641 C CA . ILE A 1 85 ? 1.580 11.782 2.006 1.00 90.12 85 ILE A CA 1
ATOM 642 C C . ILE A 1 85 ? 0.404 12.317 2.816 1.00 90.12 85 ILE A C 1
ATOM 644 O O . ILE A 1 85 ? 0.229 11.912 3.965 1.00 90.12 85 ILE A O 1
ATOM 648 N N . LEU A 1 86 ? -0.392 13.228 2.257 1.00 88.88 86 LEU A N 1
ATOM 649 C CA . LEU A 1 86 ? -1.482 13.878 2.980 1.00 88.88 86 LEU A CA 1
ATOM 650 C C . LEU A 1 86 ? -2.509 12.854 3.476 1.00 88.88 86 LEU A C 1
ATOM 652 O O . LEU A 1 86 ? -2.891 12.889 4.650 1.00 88.88 86 LEU A O 1
ATOM 656 N N . LEU A 1 87 ? -2.898 11.913 2.614 1.00 89.12 87 LEU A N 1
ATOM 657 C CA . LEU A 1 87 ? -3.812 10.825 2.959 1.00 89.12 87 LEU A CA 1
ATOM 658 C C . LEU A 1 87 ? -3.236 9.945 4.069 1.00 89.12 87 LEU A C 1
ATOM 660 O O . LEU A 1 87 ? -3.924 9.651 5.050 1.00 89.12 87 LEU A O 1
ATOM 664 N N . CYS A 1 88 ? -1.956 9.582 3.966 1.00 91.50 88 CYS A N 1
ATOM 665 C CA . CYS A 1 88 ? -1.284 8.786 4.987 1.00 91.50 88 CYS A CA 1
ATOM 666 C C . CYS A 1 88 ? -1.161 9.525 6.324 1.00 91.50 88 CYS A C 1
ATOM 668 O O . CYS A 1 88 ? -1.382 8.935 7.379 1.00 91.50 88 CYS A O 1
ATOM 670 N N . VAL A 1 89 ? -0.854 10.822 6.310 1.00 91.00 89 VAL A N 1
ATOM 671 C CA . VAL A 1 89 ? -0.698 11.642 7.522 1.00 91.00 89 VAL A CA 1
ATOM 672 C C . VAL A 1 89 ? -2.034 11.890 8.219 1.00 91.00 89 VAL A C 1
ATOM 674 O O . VAL A 1 89 ? -2.073 11.946 9.444 1.00 91.00 89 VAL A O 1
ATOM 677 N N . LYS A 1 90 ? -3.135 12.018 7.472 1.00 88.69 90 LYS A N 1
ATOM 678 C CA . LYS A 1 90 ? -4.469 12.274 8.038 1.00 88.69 90 LYS A CA 1
ATOM 679 C C . LYS A 1 90 ? -5.245 11.009 8.412 1.00 88.69 90 LYS A C 1
ATOM 681 O O . LYS A 1 90 ? -6.271 11.099 9.079 1.00 88.69 90 LYS A O 1
ATOM 686 N N . ALA A 1 91 ? -4.772 9.825 8.031 1.00 89.88 91 ALA A N 1
ATOM 687 C CA . ALA A 1 91 ? -5.473 8.586 8.338 1.00 89.88 91 ALA A CA 1
ATOM 688 C C . ALA A 1 91 ? -5.506 8.273 9.846 1.00 89.88 91 ALA A C 1
ATOM 690 O O . ALA A 1 91 ? -4.487 8.343 10.533 1.00 89.88 91 ALA A O 1
ATOM 691 N N . ARG A 1 92 ? -6.662 7.820 10.354 1.00 89.62 92 ARG A N 1
ATOM 692 C CA . ARG A 1 92 ? -6.795 7.324 11.740 1.00 89.62 92 ARG A CA 1
ATOM 693 C C . ARG A 1 92 ? -5.894 6.116 12.026 1.00 89.62 92 ARG A C 1
ATOM 695 O O . ARG A 1 92 ? -5.299 6.011 13.093 1.00 89.62 92 ARG A O 1
ATOM 702 N N . VAL A 1 93 ? -5.809 5.210 11.054 1.00 92.44 93 VAL A N 1
ATOM 703 C CA . VAL A 1 93 ? -4.911 4.050 11.063 1.00 92.44 93 VAL A CA 1
ATOM 704 C C . VAL A 1 93 ? -3.991 4.173 9.861 1.00 92.44 93 VAL A C 1
ATOM 706 O O . VAL A 1 93 ? -4.485 4.307 8.736 1.00 92.44 93 VAL A O 1
ATOM 709 N N . PHE A 1 94 ? -2.688 4.137 10.111 1.00 94.31 94 PHE A N 1
ATOM 710 C CA . PHE A 1 94 ? -1.647 4.168 9.097 1.00 94.31 94 PHE A CA 1
ATOM 711 C C . PHE A 1 94 ? -0.868 2.853 9.104 1.00 94.31 94 PHE A C 1
ATOM 713 O O . PHE A 1 94 ? -0.468 2.361 10.158 1.00 94.31 94 PHE A O 1
ATOM 720 N N . VAL A 1 95 ? -0.645 2.298 7.918 1.00 95.69 95 VAL A N 1
ATOM 721 C CA . VAL A 1 95 ? 0.187 1.117 7.699 1.00 95.69 95 VAL A CA 1
ATOM 722 C C . VAL A 1 95 ? 1.275 1.499 6.702 1.00 95.69 95 VAL A C 1
ATOM 724 O O . VAL A 1 95 ? 0.973 2.029 5.640 1.00 95.69 95 VAL A O 1
ATOM 727 N N . GLY A 1 96 ? 2.536 1.254 7.028 1.00 94.31 96 GLY A N 1
ATOM 728 C CA . GLY A 1 96 ? 3.667 1.428 6.119 1.00 94.31 96 GLY A CA 1
ATOM 729 C C . GLY A 1 96 ? 4.373 0.104 5.863 1.00 94.31 96 GLY A C 1
ATOM 730 O O . GLY A 1 96 ? 4.319 -0.792 6.700 1.00 94.31 96 GLY A O 1
ATOM 731 N N . THR A 1 97 ? 5.074 -0.018 4.743 1.00 92.25 97 THR A N 1
ATOM 732 C CA . THR A 1 97 ? 6.006 -1.129 4.493 1.00 92.25 97 THR A CA 1
ATOM 733 C C . THR A 1 97 ? 7.438 -0.608 4.505 1.00 92.25 97 THR A C 1
ATOM 735 O O . THR A 1 97 ? 7.763 0.292 3.724 1.00 92.25 97 THR A O 1
ATOM 738 N N . ALA A 1 98 ? 8.304 -1.169 5.345 1.00 87.38 98 ALA A N 1
ATOM 739 C CA . ALA A 1 98 ? 9.727 -0.854 5.316 1.00 87.38 98 ALA A CA 1
ATOM 740 C C . ALA A 1 98 ? 10.574 -1.937 5.965 1.00 87.38 98 ALA A C 1
ATOM 742 O O . ALA A 1 98 ? 10.172 -2.580 6.923 1.00 87.38 98 ALA A O 1
ATOM 743 N N . THR A 1 99 ? 11.812 -2.040 5.496 1.00 82.50 99 THR A N 1
ATOM 744 C CA . THR A 1 99 ? 12.861 -2.856 6.113 1.00 82.50 99 THR A CA 1
ATOM 745 C C . THR A 1 99 ? 14.184 -2.098 6.097 1.00 82.50 99 THR A C 1
ATOM 747 O O . THR A 1 99 ? 14.289 -1.028 5.493 1.00 82.50 99 THR A O 1
ATOM 750 N N . ARG A 1 100 ? 15.241 -2.662 6.704 1.00 80.12 100 ARG A N 1
ATOM 751 C CA . ARG A 1 100 ? 16.597 -2.081 6.625 1.00 80.12 100 ARG A CA 1
ATOM 752 C C . ARG A 1 100 ? 17.056 -1.832 5.180 1.00 80.12 100 ARG A C 1
ATOM 754 O O . ARG A 1 100 ? 17.755 -0.847 4.945 1.00 80.12 100 ARG A O 1
ATOM 761 N N . ARG A 1 101 ? 16.658 -2.697 4.235 1.00 80.19 101 ARG A N 1
ATOM 762 C CA . ARG A 1 101 ? 17.009 -2.617 2.803 1.00 80.19 101 ARG A CA 1
ATOM 763 C C . ARG A 1 101 ? 15.945 -1.907 1.948 1.00 80.19 101 ARG A C 1
ATOM 765 O O . ARG A 1 101 ? 16.254 -1.445 0.853 1.00 80.19 101 ARG A O 1
ATOM 772 N N . MET A 1 102 ? 14.727 -1.728 2.466 1.00 82.06 102 MET A N 1
ATOM 773 C CA . MET A 1 102 ? 13.638 -0.961 1.842 1.00 82.06 102 MET A CA 1
ATOM 774 C C . MET A 1 102 ? 13.365 0.337 2.602 1.00 82.06 102 MET A C 1
ATOM 776 O O . MET A 1 102 ? 12.301 0.525 3.195 1.00 82.06 102 MET A O 1
ATOM 780 N N . LYS A 1 103 ? 14.340 1.248 2.601 1.00 80.88 103 LYS A N 1
ATOM 781 C CA . LYS A 1 103 ? 14.140 2.584 3.173 1.00 80.88 103 LYS A CA 1
ATOM 782 C C . LYS A 1 103 ? 13.242 3.412 2.255 1.00 80.88 103 LYS A C 1
ATOM 784 O O . LYS A 1 103 ? 13.451 3.448 1.045 1.00 80.88 103 LYS A O 1
ATOM 789 N N . SER A 1 104 ? 12.287 4.130 2.839 1.00 82.88 104 SER A N 1
ATOM 790 C CA . SER A 1 104 ? 11.410 5.057 2.121 1.00 82.88 104 SER A CA 1
ATOM 791 C C . SER A 1 104 ? 11.476 6.432 2.780 1.00 82.88 104 SER A C 1
ATOM 793 O O . SER A 1 104 ? 11.028 6.607 3.913 1.00 82.88 104 SER A O 1
ATOM 795 N N . LYS A 1 105 ? 12.023 7.429 2.065 1.00 85.88 105 LYS A N 1
ATOM 796 C CA . LYS A 1 105 ? 12.008 8.836 2.515 1.00 85.88 105 LYS A CA 1
ATOM 797 C C . LYS A 1 105 ? 10.572 9.324 2.735 1.00 85.88 105 LYS A C 1
ATOM 799 O O . LYS A 1 105 ? 10.314 10.059 3.681 1.00 85.88 105 LYS A O 1
ATOM 804 N N . GLN A 1 106 ? 9.643 8.856 1.898 1.00 87.94 106 GLN A N 1
ATOM 805 C CA . GLN A 1 106 ? 8.214 9.133 2.025 1.00 87.94 106 GLN A CA 1
ATOM 806 C C . GLN A 1 106 ? 7.662 8.604 3.353 1.00 87.94 106 GLN A C 1
ATOM 808 O O . GLN A 1 106 ? 6.975 9.333 4.061 1.00 87.94 106 GLN A O 1
ATOM 813 N N . LEU A 1 107 ? 7.999 7.362 3.722 1.00 90.38 107 LEU A N 1
ATOM 814 C CA . LEU A 1 107 ? 7.555 6.760 4.979 1.00 90.38 107 LEU A CA 1
ATOM 815 C C . LEU A 1 107 ? 8.109 7.512 6.192 1.00 90.38 107 LEU A C 1
ATOM 817 O O . LEU A 1 107 ? 7.363 7.794 7.127 1.00 90.38 107 LEU A O 1
ATOM 821 N N . GLU A 1 108 ? 9.398 7.857 6.182 1.00 90.25 108 GLU A N 1
ATOM 822 C CA . GLU A 1 108 ? 10.000 8.607 7.289 1.00 90.25 108 GLU A CA 1
ATOM 823 C C . GLU A 1 108 ? 9.385 10.003 7.438 1.00 90.25 108 GLU A C 1
ATOM 825 O O . GLU A 1 108 ? 9.097 10.427 8.559 1.00 90.25 108 GLU A O 1
ATOM 830 N N . LEU A 1 109 ? 9.085 10.680 6.325 1.00 90.44 109 LEU A N 1
ATOM 831 C CA . LEU A 1 109 ? 8.361 11.949 6.343 1.00 90.44 109 LEU A CA 1
ATOM 832 C C . LEU A 1 109 ? 6.940 11.786 6.904 1.00 90.44 109 LEU A C 1
ATOM 834 O O . LEU A 1 109 ? 6.539 12.561 7.770 1.00 90.44 109 LEU A O 1
ATOM 838 N N . ILE A 1 110 ? 6.194 10.758 6.482 1.00 91.31 110 ILE A N 1
ATOM 839 C CA . ILE A 1 110 ? 4.857 10.460 7.022 1.00 91.31 110 ILE A CA 1
ATOM 840 C C . ILE A 1 110 ? 4.934 10.236 8.537 1.00 91.31 110 ILE A C 1
ATOM 842 O O . ILE A 1 110 ? 4.186 10.864 9.284 1.00 91.31 110 ILE A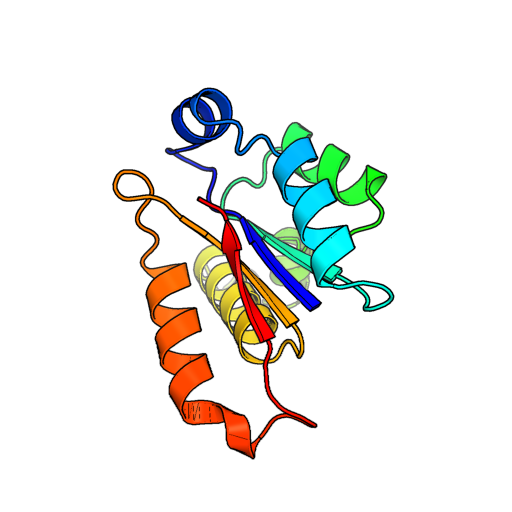 O 1
ATOM 846 N N . LYS A 1 111 ? 5.866 9.401 9.011 1.00 89.19 111 LYS A N 1
ATOM 847 C CA . LYS A 1 111 ? 6.071 9.141 10.447 1.00 89.19 111 LYS A CA 1
ATOM 848 C C . LYS A 1 111 ? 6.417 10.417 11.215 1.00 89.19 111 LYS A C 1
ATOM 850 O O . LYS A 1 111 ? 5.909 10.630 12.314 1.00 89.19 111 LYS A O 1
ATOM 855 N N . ALA A 1 112 ? 7.284 11.270 10.669 1.00 88.75 112 ALA A N 1
ATOM 856 C CA . ALA A 1 112 ? 7.640 12.545 11.288 1.00 88.75 112 ALA A CA 1
ATOM 857 C C . ALA A 1 112 ? 6.422 13.474 11.416 1.00 88.75 112 ALA A C 1
ATOM 859 O O . ALA A 1 112 ? 6.139 13.962 12.508 1.00 88.75 112 ALA A O 1
ATOM 860 N N . LEU A 1 113 ? 5.655 13.641 10.337 1.00 88.88 113 LEU A N 1
ATOM 861 C CA . LEU A 1 113 ? 4.459 14.483 10.323 1.00 88.88 113 LEU A CA 1
ATOM 862 C C . LEU A 1 113 ? 3.366 13.952 11.259 1.00 88.88 113 LEU A C 1
ATOM 864 O O . LEU A 1 113 ? 2.732 14.732 11.965 1.00 88.88 113 LEU A O 1
ATOM 868 N N . ARG A 1 114 ? 3.160 12.632 11.321 1.00 87.44 114 ARG A N 1
ATOM 869 C CA . ARG A 1 114 ? 2.164 12.014 12.211 1.00 87.44 114 ARG A CA 1
ATOM 870 C C . ARG A 1 114 ? 2.514 12.175 13.692 1.00 87.44 114 ARG A C 1
ATOM 872 O O . ARG A 1 114 ? 1.623 12.466 14.489 1.00 87.44 114 ARG A O 1
ATOM 879 N N . ARG A 1 115 ? 3.801 12.092 14.061 1.00 83.25 115 ARG A N 1
ATOM 880 C CA . ARG A 1 115 ? 4.269 12.344 15.440 1.00 83.25 115 ARG A CA 1
ATOM 881 C C . ARG A 1 115 ? 3.964 13.760 15.937 1.00 83.25 115 ARG A C 1
ATOM 883 O O . ARG A 1 115 ? 3.733 13.929 17.128 1.00 83.25 115 ARG A O 1
ATOM 890 N N . GLY A 1 116 ? 3.931 14.757 15.053 1.00 72.94 116 GLY A N 1
ATOM 891 C CA . GLY A 1 116 ? 3.631 16.147 15.418 1.00 72.94 116 GLY A CA 1
ATO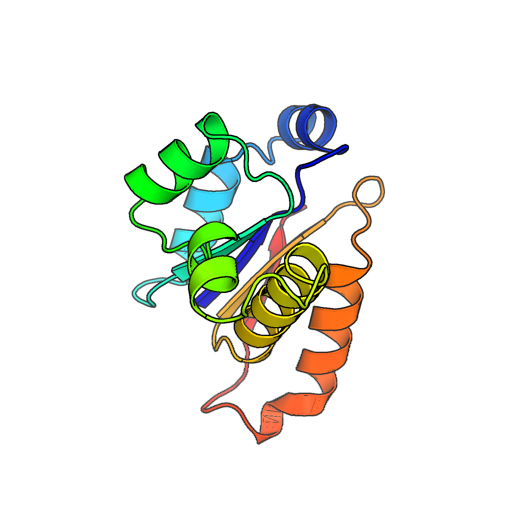M 892 C C . GLY A 1 116 ? 2.140 16.507 15.459 1.00 72.94 116 GLY A C 1
ATOM 893 O O . GLY A 1 116 ? 1.806 17.604 15.889 1.00 72.94 116 GLY A O 1
ATOM 894 N N . ARG A 1 117 ? 1.240 15.625 14.995 1.00 67.38 117 ARG A N 1
ATOM 895 C CA . ARG A 1 117 ? -0.149 15.983 14.621 1.00 67.38 117 ARG A CA 1
ATOM 896 C C . ARG A 1 117 ? -1.246 15.193 15.338 1.00 67.38 117 ARG A C 1
ATOM 898 O O . ARG A 1 117 ? -2.406 15.264 14.947 1.00 67.38 117 ARG A O 1
ATOM 905 N N . TRP A 1 118 ? -0.918 14.450 16.393 1.00 57.62 118 TRP A N 1
ATOM 906 C CA . TRP A 1 118 ? -1.895 13.632 17.129 1.00 57.62 118 TRP A CA 1
ATOM 907 C C . TRP A 1 118 ? -3.023 14.444 17.783 1.00 57.62 118 TRP A C 1
ATOM 909 O O . TRP A 1 118 ? -4.081 13.880 18.035 1.00 57.62 118 TRP A O 1
ATOM 919 N N . ARG A 1 119 ? -2.831 15.750 18.015 1.00 60.56 119 ARG A N 1
ATOM 920 C CA . ARG A 1 119 ? -3.874 16.649 18.544 1.00 60.56 119 ARG A CA 1
ATOM 921 C C . ARG A 1 119 ? -4.979 16.968 17.529 1.00 60.56 119 ARG A C 1
ATOM 923 O O . ARG A 1 119 ? -6.087 17.283 17.938 1.00 60.56 119 ARG A O 1
ATOM 930 N N . ASP A 1 120 ? -4.696 16.829 16.234 1.00 65.38 120 ASP A N 1
ATOM 931 C CA . ASP A 1 120 ? -5.619 17.187 15.147 1.00 65.38 120 ASP A CA 1
ATOM 932 C C . ASP A 1 120 ? -6.452 15.992 14.647 1.00 65.38 120 ASP A C 1
ATOM 934 O O . ASP A 1 120 ? -7.195 16.117 13.671 1.00 65.38 120 ASP A O 1
ATOM 938 N N . LEU A 1 121 ? -6.274 14.803 15.234 1.00 62.31 121 LEU A N 1
ATOM 939 C CA . LEU A 1 121 ? -6.947 13.577 14.810 1.00 62.31 121 LEU A CA 1
ATOM 940 C C . LEU A 1 121 ? -7.935 13.113 15.890 1.00 62.31 121 LEU A C 1
ATOM 942 O O . LEU A 1 121 ? -7.571 13.069 17.065 1.00 62.31 121 LEU A O 1
ATOM 946 N N . PRO A 1 122 ? -9.173 12.728 15.523 1.00 59.75 122 PRO A N 1
ATOM 947 C CA . PRO A 1 122 ? -10.119 12.172 16.480 1.00 59.75 122 PRO A CA 1
ATOM 948 C C . PRO A 1 122 ? -9.622 10.803 16.971 1.00 59.75 122 PRO A C 1
ATOM 950 O O . PRO A 1 122 ? -9.643 9.804 16.244 1.00 59.75 122 PRO A O 1
ATOM 953 N N . GLY A 1 123 ? -9.172 10.772 18.226 1.00 67.69 123 GLY A N 1
ATOM 954 C CA . GLY A 1 123 ? -8.601 9.595 18.881 1.00 67.69 123 GLY A CA 1
ATOM 955 C C . GLY A 1 123 ? -7.105 9.393 18.613 1.00 67.69 123 GLY A C 1
ATOM 956 O O . GLY A 1 123 ? -6.494 10.052 17.774 1.00 67.69 123 GLY A O 1
ATOM 957 N N . ARG A 1 124 ? -6.488 8.456 19.345 1.00 69.12 124 ARG A N 1
ATOM 958 C CA . ARG A 1 124 ? -5.047 8.188 19.227 1.00 69.12 124 ARG A CA 1
ATOM 959 C C . ARG A 1 124 ? -4.740 7.540 17.8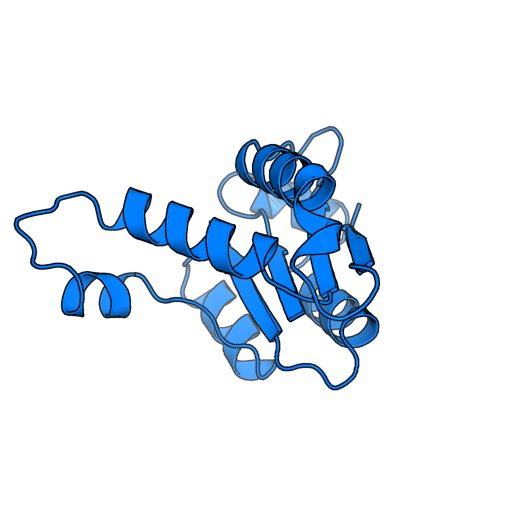64 1.00 69.12 124 ARG A C 1
ATOM 961 O O . ARG A 1 124 ? -5.288 6.469 17.583 1.00 69.12 124 ARG A O 1
ATOM 968 N N . PRO A 1 125 ? -3.873 8.136 17.023 1.00 76.19 125 PRO A N 1
ATOM 969 C CA . PRO A 1 125 ? -3.460 7.515 15.769 1.00 76.19 125 PRO A CA 1
ATOM 970 C C . PRO A 1 125 ? -2.787 6.163 16.029 1.00 76.19 125 PRO A C 1
ATOM 972 O O . PRO A 1 125 ? -2.026 6.012 16.988 1.00 76.19 125 PRO A O 1
ATOM 975 N N . ARG A 1 126 ? -3.088 5.176 15.177 1.00 86.06 126 ARG A N 1
ATOM 976 C CA . ARG A 1 126 ? -2.479 3.838 15.223 1.00 86.06 126 ARG A CA 1
ATOM 977 C C . ARG A 1 126 ? -1.606 3.638 13.996 1.00 86.06 126 ARG A C 1
ATOM 979 O O . ARG A 1 126 ? -2.121 3.591 12.878 1.00 86.06 126 ARG A O 1
ATOM 986 N N . ASP A 1 127 ? -0.305 3.530 14.231 1.00 90.38 127 ASP A N 1
ATOM 987 C CA . ASP A 1 127 ? 0.706 3.448 13.185 1.00 90.38 127 ASP A CA 1
ATOM 988 C C . ASP A 1 127 ? 1.370 2.073 13.236 1.00 90.38 127 ASP A C 1
ATOM 990 O O . ASP A 1 127 ? 1.859 1.645 14.281 1.00 90.38 127 ASP A O 1
ATOM 994 N N . HIS A 1 128 ? 1.392 1.389 12.096 1.00 93.50 128 HIS A N 1
ATOM 995 C CA . HIS A 1 128 ? 1.964 0.058 11.946 1.00 93.50 128 HIS A CA 1
ATOM 996 C C . HIS A 1 128 ? 2.997 0.067 10.822 1.00 93.50 128 HIS A C 1
ATOM 998 O O . HIS A 1 128 ? 2.758 0.648 9.766 1.00 93.50 128 HIS A O 1
ATOM 1004 N N . VAL A 1 129 ? 4.133 -0.600 11.025 1.00 92.06 129 VAL A N 1
ATOM 1005 C CA . VAL A 1 129 ? 5.131 -0.815 9.971 1.00 92.06 129 VAL A CA 1
ATOM 1006 C C . VAL A 1 129 ? 5.284 -2.312 9.762 1.00 92.06 129 VAL A C 1
ATOM 1008 O O . VAL A 1 129 ? 5.640 -3.034 10.687 1.00 92.06 129 VAL A O 1
ATOM 1011 N N . LEU A 1 130 ? 4.970 -2.765 8.553 1.00 92.25 130 LEU A N 1
ATOM 1012 C CA . LEU A 1 130 ? 5.184 -4.132 8.109 1.00 92.25 130 LEU A CA 1
ATOM 1013 C C . LEU A 1 130 ? 6.642 -4.273 7.669 1.00 92.25 130 LEU A C 1
ATOM 1015 O O . LEU A 1 130 ? 7.117 -3.480 6.847 1.00 92.25 130 LEU A O 1
ATOM 1019 N N . THR A 1 131 ? 7.314 -5.273 8.230 1.00 88.56 131 THR A N 1
ATOM 1020 C CA . THR A 1 131 ? 8.717 -5.624 7.987 1.00 88.56 131 THR A CA 1
ATOM 1021 C C . THR A 1 131 ? 8.834 -7.017 7.409 1.00 88.56 131 THR A C 1
ATOM 1023 O O . THR A 1 131 ? 7.978 -7.857 7.782 1.00 88.56 131 THR A O 1
#

Radius of gyration: 14.35 Å; chains: 1; bounding box: 31×36×37 Å

Organism: NCBI:txid1411660

Secondary structure (DSSP, 8-state):
-EEEE--GGGHHHHHHTT--HHHHHHHHHHHHTTS--EEEES---HHHHHHHHHTT-EE--HHHHHHHS-TT-TTHHHHHHHHHHHHHHH-SEEEEE--SSS--HHHHHHHHHHHT-GGGSSS--EEEEE-

Sequence (131 aa):
AALQMRRGDKSAYADEIGLTVDAVLARARRLAADLPLVVATDDRSNATLDKVRRAGFAVVQPDLLARLFPPRFALTSIAAYLVDILLCVKARVFVGTATRRMKSKQLELIKALRRGRWRDLPGRPRDHVLT